Protein AF-A0A7L0VWU6-F1 (afdb_monomer_lite)

Organism: Alectura lathami (NCBI:txid81907)

Radius of gyration: 20.63 Å; chains: 1; bounding box: 50×17×64 Å

Sequence (132 aa):
MLSNRRIQELELVMEFEKVEECFKEVSSWIENVGRKRLKEMINLDDSLEMLLQAQKQFREFDLVASEYCRRGQEALKKMDRWEDFTSVDVRSCRVKLQTYRDQLEEFCTQLDESRHRICETVRLYEFFDKVR

Secondary structure (DSSP, 8-state):
-HHHHHHHHHHHHHHHHHHHHHHHHHHHHIIIIIHHHHHHTTS--SSHHHHHHHHHHHHHHHHHHHHHHHHHHHHHHTTGGGTT---HHHHHHHHHHHHHHHHHHHHHHHHHHHHHHHHHHHHHHHHHHHT-

pLDDT: mean 87.15, std 9.82, range [50.72, 98.38]

Foldseek 3Di:
DVVVVVVVVVVLLVLLVVLVVLLVVLVCCCVVPLVVLLVVLPDQDPDLVSLVVSLVVLVVVLVVLVVSLVSLVVSLVVCPVLVPDDDPSSVVSVVVNVVSVVSSVVSVVSSVVSNVVSVVVSVVNVVVVVVD

InterPro domains:
  IPR052231 Rho GEF and signaling-related domain-containing protein [PTHR45845] (1-131)

Structure (mmCIF, N/CA/C/O backbone):
data_AF-A0A7L0VWU6-F1
#
_entry.id   AF-A0A7L0VWU6-F1
#
loop_
_atom_site.group_PDB
_atom_site.id
_atom_site.type_symbol
_atom_site.label_atom_id
_atom_site.label_alt_id
_atom_site.label_comp_id
_atom_site.label_asym_id
_atom_site.label_entity_id
_atom_site.label_seq_id
_atom_site.pdbx_PDB_ins_code
_atom_site.Cartn_x
_atom_site.Cartn_y
_atom_site.Cartn_z
_atom_site.occupancy
_atom_site.B_iso_or_equiv
_atom_site.auth_seq_id
_atom_site.auth_comp_id
_atom_site.auth_asym_id
_atom_site.auth_atom_id
_atom_site.pdbx_PDB_model_num
ATOM 1 N N . MET A 1 1 ? 16.877 5.153 -38.389 1.00 50.72 1 MET A N 1
ATOM 2 C CA . MET A 1 1 ? 16.066 5.465 -37.186 1.00 50.72 1 MET A CA 1
ATOM 3 C C . MET A 1 1 ? 16.190 4.411 -36.067 1.00 50.72 1 MET A C 1
ATOM 5 O O . MET A 1 1 ? 15.329 4.360 -35.204 1.00 50.72 1 MET A O 1
ATOM 9 N N . LEU A 1 2 ? 17.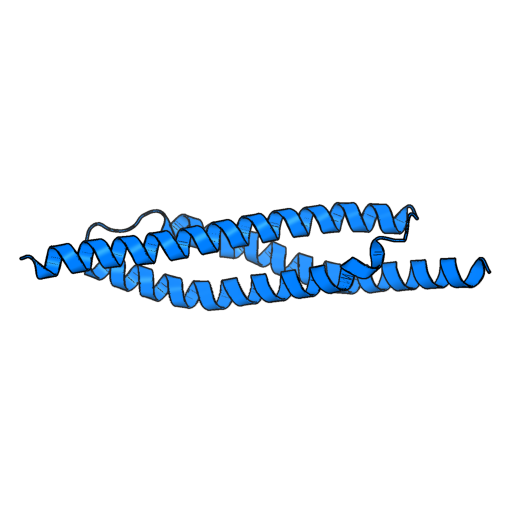260 3.598 -36.017 1.00 55.06 2 LEU A N 1
ATOM 10 C C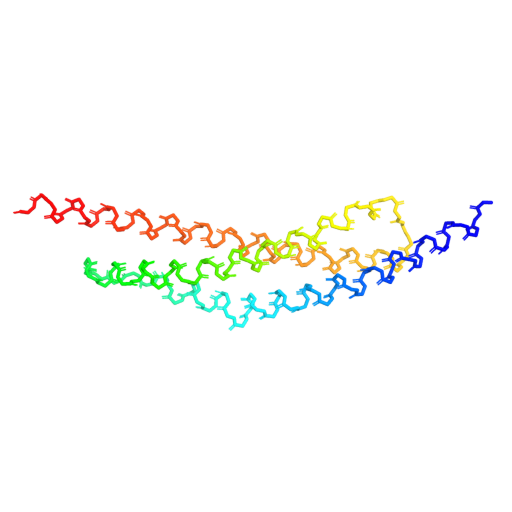A . LEU A 1 2 ? 17.464 2.599 -34.948 1.00 55.06 2 LEU A CA 1
ATOM 11 C C . LEU A 1 2 ? 18.249 3.144 -33.737 1.00 55.06 2 LEU A C 1
ATOM 13 O O . LEU A 1 2 ? 18.033 2.674 -32.625 1.00 55.06 2 LEU A O 1
ATOM 17 N N . SER A 1 3 ? 19.108 4.160 -33.919 1.00 59.53 3 SER A N 1
ATOM 18 C CA . SER A 1 3 ? 19.907 4.729 -32.816 1.00 59.53 3 SER A CA 1
ATOM 19 C C . SER A 1 3 ? 19.038 5.401 -31.751 1.00 59.53 3 SER A C 1
ATOM 21 O O . SER A 1 3 ? 19.271 5.199 -30.566 1.00 59.53 3 SER A O 1
ATOM 23 N N . ASN A 1 4 ? 17.991 6.124 -32.159 1.00 75.50 4 ASN A N 1
ATOM 24 C CA . ASN A 1 4 ? 17.101 6.819 -31.224 1.00 75.50 4 ASN A CA 1
ATOM 25 C C . A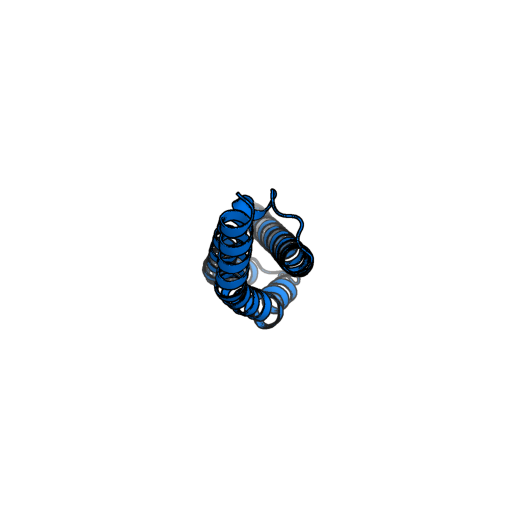SN A 1 4 ? 16.287 5.843 -30.371 1.00 75.50 4 ASN A C 1
ATOM 27 O O . ASN A 1 4 ? 16.101 6.093 -29.187 1.00 75.50 4 ASN A O 1
ATOM 31 N N . ARG A 1 5 ? 15.869 4.702 -30.936 1.00 78.38 5 ARG A N 1
ATOM 32 C CA . ARG A 1 5 ? 15.121 3.684 -30.186 1.00 78.38 5 ARG A CA 1
ATOM 33 C C . ARG A 1 5 ? 15.986 3.034 -29.108 1.00 78.38 5 ARG A C 1
ATOM 35 O O . ARG A 1 5 ? 15.522 2.845 -27.992 1.00 78.38 5 ARG A O 1
ATOM 42 N N . ARG A 1 6 ? 17.255 2.737 -29.416 1.00 80.75 6 ARG A N 1
ATOM 43 C CA . ARG A 1 6 ? 18.182 2.165 -28.429 1.00 80.75 6 ARG A CA 1
ATOM 44 C C . ARG A 1 6 ? 18.523 3.154 -27.311 1.00 80.75 6 ARG A C 1
ATOM 46 O O . ARG A 1 6 ? 18.643 2.732 -26.168 1.00 80.75 6 ARG A O 1
ATOM 53 N N . ILE A 1 7 ? 18.655 4.445 -27.627 1.00 84.50 7 ILE A N 1
ATOM 54 C CA . ILE A 1 7 ? 18.857 5.503 -26.623 1.00 84.50 7 ILE A CA 1
ATOM 55 C C . ILE A 1 7 ? 17.637 5.599 -25.699 1.00 84.50 7 ILE A C 1
ATOM 57 O O . ILE A 1 7 ? 17.801 5.526 -24.487 1.00 84.50 7 ILE A O 1
ATOM 61 N N . GLN A 1 8 ? 16.425 5.647 -26.260 1.00 81.00 8 GLN A N 1
ATOM 62 C CA . GLN A 1 8 ? 15.182 5.665 -25.479 1.00 81.00 8 GLN A CA 1
ATOM 63 C C . GLN A 1 8 ? 15.062 4.444 -24.559 1.00 81.00 8 GLN A C 1
ATOM 65 O O . GLN A 1 8 ? 14.721 4.584 -23.393 1.00 81.00 8 GLN A O 1
ATOM 70 N N . GLU A 1 9 ? 15.389 3.243 -25.040 1.00 80.62 9 GLU A N 1
ATOM 71 C CA . GLU A 1 9 ? 15.383 2.037 -24.201 1.00 80.62 9 GLU A CA 1
ATOM 72 C C . GLU A 1 9 ? 16.346 2.133 -23.010 1.00 80.62 9 GLU A C 1
ATOM 74 O O . GLU A 1 9 ? 15.994 1.712 -21.911 1.00 80.62 9 GLU A O 1
ATOM 79 N N . LEU A 1 10 ? 17.546 2.687 -23.210 1.00 82.69 10 LEU A N 1
ATOM 80 C CA . LEU A 1 10 ? 18.519 2.876 -22.130 1.00 82.69 10 LEU A CA 1
ATOM 81 C C . LEU A 1 10 ? 18.044 3.923 -21.116 1.00 82.69 10 LEU A C 1
ATOM 83 O O . LEU A 1 10 ? 18.163 3.696 -19.915 1.00 82.69 10 LEU A O 1
ATOM 87 N N . GLU A 1 11 ? 17.454 5.025 -21.582 1.00 83.19 11 GLU A N 1
ATOM 88 C CA . GLU A 1 11 ? 16.842 6.035 -20.710 1.00 83.19 11 GLU A CA 1
ATOM 89 C C . GLU A 1 11 ? 15.735 5.423 -19.839 1.00 83.19 11 GLU A C 1
ATOM 91 O O . GLU A 1 11 ? 15.669 5.703 -18.644 1.00 83.19 11 GLU A O 1
ATOM 96 N N . LEU A 1 12 ? 14.909 4.529 -20.392 1.00 79.31 12 LEU A N 1
ATOM 97 C CA . LEU A 1 12 ? 13.876 3.827 -19.623 1.00 79.31 12 LEU A CA 1
ATOM 98 C C . LEU A 1 12 ? 14.464 2.895 -18.561 1.00 79.31 12 LEU A C 1
ATOM 100 O O . LEU A 1 12 ? 13.955 2.859 -17.445 1.00 79.31 12 LEU A O 1
ATOM 104 N N . VAL A 1 13 ? 15.540 2.168 -18.877 1.00 82.00 13 VAL A N 1
ATOM 105 C CA . VAL A 1 13 ? 16.229 1.316 -17.894 1.00 82.00 13 VAL A CA 1
ATOM 106 C C . VAL A 1 13 ? 16.827 2.160 -16.763 1.00 82.00 13 VAL A C 1
ATOM 108 O O . VAL A 1 13 ? 16.687 1.797 -15.602 1.00 82.00 13 VAL A O 1
ATOM 111 N N . MET A 1 14 ? 17.410 3.324 -17.054 1.00 84.06 14 MET A N 1
ATOM 112 C CA . MET A 1 14 ? 17.899 4.231 -16.005 1.00 84.06 14 MET A CA 1
ATOM 113 C C . MET A 1 14 ? 16.763 4.802 -15.144 1.00 84.06 14 MET A C 1
ATOM 115 O O . MET A 1 14 ? 16.896 4.953 -13.930 1.00 84.06 14 MET A O 1
ATOM 119 N N . GLU A 1 15 ? 15.622 5.119 -15.755 1.00 83.12 15 GLU A N 1
ATOM 120 C CA . GLU A 1 15 ? 14.423 5.523 -15.019 1.00 83.12 15 GLU A CA 1
ATOM 121 C C . GLU A 1 15 ? 13.862 4.365 -14.174 1.00 83.12 15 GLU A C 1
ATOM 123 O O . GLU A 1 15 ? 13.309 4.623 -13.102 1.00 83.12 15 GLU A O 1
ATOM 128 N N . PHE A 1 16 ? 14.064 3.102 -14.586 1.00 84.00 16 PHE A N 1
ATOM 129 C CA . PHE A 1 16 ? 13.737 1.935 -13.762 1.00 84.00 16 PHE A CA 1
ATOM 130 C C . PHE A 1 16 ? 14.457 1.938 -12.451 1.00 84.00 16 PHE A C 1
ATOM 132 O O . PHE A 1 16 ? 13.809 1.758 -11.435 1.00 84.00 16 PHE A O 1
ATOM 139 N N . GLU A 1 17 ? 15.765 2.142 -12.460 1.00 85.25 17 GLU A N 1
ATOM 140 C CA . GLU A 1 17 ? 16.571 2.032 -11.249 1.00 85.25 17 GLU A CA 1
ATOM 141 C C . GLU A 1 17 ? 16.078 3.005 -10.170 1.00 85.25 17 GLU A C 1
ATOM 143 O O . GLU A 1 17 ? 15.907 2.615 -9.014 1.00 85.25 17 GLU A O 1
ATOM 148 N N . LYS A 1 18 ? 15.722 4.233 -10.569 1.00 85.75 18 LYS A N 1
ATOM 149 C CA . LYS A 1 18 ? 15.154 5.250 -9.668 1.00 85.75 18 LYS A CA 1
ATOM 150 C C . LYS A 1 18 ? 13.800 4.837 -9.095 1.00 85.75 18 LYS A C 1
ATOM 152 O O . LYS A 1 18 ? 13.500 5.091 -7.931 1.00 85.75 18 LYS A O 1
ATOM 157 N N . VAL A 1 19 ? 12.948 4.238 -9.921 1.00 87.50 19 VAL A N 1
ATOM 158 C CA . VAL A 1 19 ? 11.615 3.805 -9.493 1.00 87.50 19 VAL A CA 1
ATOM 159 C C . VAL A 1 19 ? 11.691 2.503 -8.683 1.00 87.50 19 VAL A C 1
ATOM 161 O O . VAL A 1 19 ? 10.960 2.342 -7.708 1.00 87.50 19 VAL A O 1
ATOM 164 N N . GLU A 1 20 ? 12.610 1.603 -9.026 1.00 90.06 20 GLU A N 1
ATOM 165 C CA . GLU A 1 20 ? 12.881 0.352 -8.317 1.00 90.06 20 GLU A CA 1
ATOM 166 C C . GLU A 1 20 ? 13.361 0.632 -6.891 1.00 90.06 20 GLU A C 1
ATOM 168 O O . GLU A 1 20 ? 12.964 -0.076 -5.971 1.00 90.06 20 GLU A O 1
ATOM 173 N N . GLU A 1 21 ? 14.167 1.673 -6.674 1.00 91.31 21 GLU A N 1
ATOM 174 C CA . GLU A 1 21 ? 14.563 2.102 -5.330 1.00 91.31 21 GLU A CA 1
ATOM 175 C C . GLU A 1 21 ? 13.355 2.520 -4.479 1.00 91.31 21 GLU A C 1
ATOM 177 O O . GLU A 1 21 ? 13.208 2.055 -3.346 1.00 91.31 21 GLU A O 1
ATOM 182 N N . CYS A 1 22 ? 12.434 3.306 -5.047 1.00 92.81 22 CYS A N 1
ATOM 183 C CA . CYS A 1 22 ? 11.193 3.661 -4.361 1.00 92.81 22 CYS A CA 1
ATOM 184 C C . CYS A 1 22 ? 10.354 2.418 -4.032 1.00 92.81 22 CYS A C 1
ATOM 186 O O . CYS A 1 22 ? 9.814 2.325 -2.930 1.00 92.81 22 CYS A O 1
ATOM 188 N N . PHE A 1 23 ? 10.258 1.449 -4.947 1.00 93.94 23 PHE A N 1
ATOM 189 C CA . PHE A 1 23 ? 9.552 0.202 -4.661 1.00 93.94 23 PHE A CA 1
ATOM 190 C C . PHE A 1 23 ? 10.239 -0.632 -3.591 1.00 93.94 23 PHE A C 1
ATOM 192 O O . PHE A 1 23 ? 9.553 -1.149 -2.724 1.00 93.94 23 PHE A O 1
ATOM 199 N N . LYS A 1 24 ? 11.571 -0.723 -3.578 1.00 94.38 24 LYS A N 1
ATOM 200 C CA . LYS A 1 24 ? 12.297 -1.424 -2.508 1.00 94.38 24 LYS A CA 1
ATOM 201 C C . LYS A 1 24 ? 11.980 -0.830 -1.138 1.00 94.38 24 LYS A C 1
ATOM 203 O O . LYS A 1 24 ? 11.776 -1.584 -0.189 1.00 94.38 24 LYS A O 1
ATOM 208 N N . GLU A 1 25 ? 11.903 0.495 -1.036 1.00 96.12 25 GLU A N 1
ATOM 209 C CA . GLU A 1 25 ? 11.511 1.171 0.203 1.00 96.12 25 GLU A CA 1
ATOM 210 C C . GLU A 1 25 ? 10.060 0.844 0.591 1.00 96.12 25 GLU A C 1
ATOM 212 O O . GLU A 1 25 ? 9.808 0.410 1.716 1.00 96.12 25 GLU A O 1
ATOM 217 N N . VAL A 1 26 ? 9.119 0.986 -0.350 1.00 97.19 26 VAL A N 1
ATOM 218 C CA . VAL A 1 26 ? 7.691 0.702 -0.128 1.00 97.19 26 VAL A CA 1
ATOM 219 C C . VAL A 1 26 ? 7.474 -0.762 0.258 1.00 97.19 26 VAL A C 1
ATOM 221 O O . VAL A 1 26 ? 6.852 -1.038 1.280 1.00 97.19 26 VAL A O 1
ATOM 224 N N . SER A 1 27 ? 8.037 -1.702 -0.498 1.00 96.50 27 SER A N 1
ATOM 225 C CA . SER A 1 27 ? 7.971 -3.140 -0.232 1.00 96.50 27 SER A CA 1
ATOM 226 C C . SER A 1 27 ? 8.576 -3.501 1.116 1.00 96.50 27 SER A C 1
ATOM 228 O O . SER A 1 27 ? 7.983 -4.264 1.875 1.00 96.50 27 SER A O 1
ATOM 230 N N . SER A 1 28 ? 9.739 -2.933 1.451 1.00 97.38 28 SER A N 1
ATOM 231 C CA . SER A 1 28 ? 10.362 -3.154 2.755 1.00 97.38 28 SER A CA 1
ATOM 232 C C . SER A 1 28 ? 9.454 -2.679 3.886 1.00 97.38 28 SER A C 1
ATOM 234 O O . SER A 1 28 ? 9.279 -3.392 4.875 1.00 97.38 28 SER A O 1
ATOM 236 N N . TRP A 1 29 ? 8.834 -1.508 3.742 1.00 98.38 29 TRP A N 1
ATOM 237 C CA . TRP A 1 29 ? 7.910 -0.996 4.745 1.00 98.38 29 TRP A CA 1
ATOM 238 C C . TRP A 1 29 ? 6.639 -1.852 4.859 1.00 98.38 29 TRP A C 1
ATOM 240 O O . TRP A 1 29 ? 6.238 -2.193 5.976 1.00 98.38 29 TRP A O 1
ATOM 250 N N . ILE A 1 30 ? 6.044 -2.260 3.732 1.00 97.94 30 ILE A N 1
ATOM 251 C CA . ILE A 1 30 ? 4.863 -3.137 3.698 1.00 97.94 30 ILE A CA 1
ATOM 252 C C . ILE A 1 30 ? 5.142 -4.433 4.465 1.00 97.94 30 ILE A C 1
ATOM 254 O O . ILE A 1 30 ? 4.386 -4.781 5.372 1.00 97.94 30 ILE A O 1
ATOM 258 N N . GLU A 1 31 ? 6.245 -5.119 4.169 1.00 96.44 31 GLU A N 1
ATOM 259 C CA . GLU A 1 31 ? 6.556 -6.412 4.788 1.00 96.44 31 GLU A CA 1
ATOM 260 C C . GLU A 1 31 ? 6.966 -6.282 6.260 1.00 96.44 31 GLU A C 1
ATOM 262 O O . GLU A 1 31 ? 6.557 -7.069 7.120 1.00 96.44 31 GLU A O 1
ATOM 267 N N . ASN A 1 32 ? 7.772 -5.270 6.586 1.00 96.00 32 ASN A N 1
ATOM 268 C CA . ASN A 1 32 ? 8.352 -5.164 7.921 1.00 96.00 32 ASN A CA 1
ATOM 269 C C . ASN A 1 32 ? 7.455 -4.458 8.932 1.00 96.00 32 ASN A C 1
ATOM 271 O O . ASN A 1 32 ? 7.619 -4.711 10.130 1.00 96.00 32 ASN A O 1
ATOM 275 N N . VAL A 1 33 ? 6.538 -3.605 8.470 1.00 96.50 33 VAL A N 1
ATOM 276 C CA . VAL A 1 33 ? 5.671 -2.772 9.310 1.00 96.50 33 VAL A CA 1
ATOM 277 C C . VAL A 1 33 ? 4.207 -2.981 8.944 1.00 96.50 33 VAL A C 1
ATOM 279 O O . VAL A 1 33 ? 3.436 -3.415 9.800 1.00 96.50 33 VAL A O 1
ATOM 282 N N . GLY A 1 34 ? 3.834 -2.709 7.690 1.00 96.31 34 GLY A N 1
ATOM 283 C CA . GLY A 1 34 ? 2.443 -2.678 7.232 1.00 96.31 34 GLY A CA 1
ATOM 284 C C . GLY A 1 34 ? 1.671 -3.954 7.564 1.00 96.31 34 GLY A C 1
ATOM 285 O O . GLY A 1 34 ? 0.701 -3.923 8.322 1.00 96.31 34 GLY A O 1
ATOM 286 N N . ARG A 1 35 ? 2.138 -5.099 7.060 1.00 95.38 35 ARG A N 1
ATOM 287 C CA . ARG A 1 35 ? 1.481 -6.401 7.254 1.00 95.38 35 ARG A CA 1
ATOM 288 C C . ARG A 1 35 ? 1.461 -6.847 8.712 1.00 95.38 35 ARG A C 1
ATOM 290 O O . ARG A 1 35 ? 0.477 -7.433 9.158 1.00 95.38 35 ARG A O 1
ATOM 297 N N . LYS A 1 36 ? 2.518 -6.554 9.479 1.00 93.31 36 LYS A N 1
ATOM 298 C CA . LYS A 1 36 ? 2.570 -6.895 10.911 1.00 93.31 36 LYS A CA 1
ATOM 299 C C . LYS A 1 36 ? 1.510 -6.124 11.693 1.00 93.31 36 LYS A C 1
ATOM 301 O O . LYS A 1 36 ? 0.733 -6.738 12.417 1.00 93.31 36 LYS A O 1
ATOM 306 N N . ARG A 1 37 ? 1.416 -4.811 11.464 1.00 91.94 37 ARG A N 1
ATOM 307 C CA . ARG A 1 37 ? 0.401 -3.949 12.087 1.00 91.94 37 ARG A CA 1
ATOM 308 C C . ARG A 1 37 ? -1.018 -4.350 11.693 1.00 91.94 37 ARG A C 1
ATOM 310 O O . ARG A 1 37 ? -1.879 -4.428 12.561 1.00 91.94 37 ARG A O 1
ATOM 317 N N . LEU A 1 38 ? -1.262 -4.666 10.418 1.00 91.56 38 LEU A N 1
ATOM 318 C CA . LEU A 1 38 ? -2.572 -5.157 9.976 1.00 91.56 38 LEU A CA 1
ATOM 319 C C . LEU A 1 38 ? -2.957 -6.474 10.661 1.00 91.56 38 LEU A C 1
ATOM 321 O O . LEU A 1 38 ? -4.105 -6.635 11.066 1.00 91.56 38 LEU A O 1
ATOM 325 N N . LYS A 1 39 ? -2.000 -7.392 10.847 1.00 88.56 39 LYS A N 1
ATOM 326 C CA . LYS A 1 39 ? -2.233 -8.670 11.533 1.00 88.56 39 LYS A CA 1
ATOM 327 C C . LYS A 1 39 ? -2.564 -8.494 13.017 1.00 88.56 39 LYS A C 1
ATOM 329 O O . LYS A 1 39 ? -3.441 -9.187 13.523 1.00 88.56 39 LYS A O 1
ATOM 334 N N . GLU A 1 40 ? -1.890 -7.576 13.703 1.00 84.00 40 GLU A N 1
ATOM 335 C CA . GLU A 1 40 ? -2.166 -7.248 15.111 1.00 84.00 40 GLU A CA 1
ATOM 336 C C . GLU A 1 40 ? -3.589 -6.695 15.302 1.00 84.00 40 GLU A C 1
ATOM 338 O O . GLU A 1 40 ? -4.243 -7.004 16.292 1.00 84.00 40 GLU A O 1
ATOM 343 N N . MET A 1 41 ? -4.110 -5.965 14.311 1.00 77.50 41 MET A N 1
ATOM 344 C CA . MET A 1 41 ? -5.445 -5.348 14.326 1.00 77.50 41 MET A CA 1
ATOM 345 C C . MET A 1 41 ? -6.603 -6.321 14.010 1.00 77.50 41 MET A C 1
ATOM 347 O O . MET A 1 41 ? -7.757 -5.893 13.921 1.00 77.50 41 MET A O 1
ATOM 351 N N . ILE A 1 42 ? -6.331 -7.615 13.775 1.00 68.81 42 ILE A N 1
ATOM 352 C CA . ILE A 1 42 ? -7.364 -8.644 13.510 1.00 68.81 42 ILE A CA 1
ATOM 353 C C . ILE A 1 42 ? -8.136 -9.020 14.775 1.00 68.81 42 ILE A C 1
ATOM 355 O O . ILE A 1 42 ? -9.322 -9.334 14.691 1.00 68.81 42 ILE A O 1
ATOM 359 N N . ASN A 1 43 ? -7.496 -8.927 15.936 1.00 66.94 43 ASN A N 1
ATOM 360 C CA . ASN A 1 43 ? -8.118 -9.247 17.213 1.00 66.94 43 ASN A CA 1
ATOM 361 C C . ASN A 1 43 ? -8.727 -7.970 17.795 1.00 66.94 43 ASN A C 1
ATOM 363 O O . ASN A 1 43 ? -8.054 -7.209 18.482 1.00 66.94 43 ASN A O 1
ATOM 367 N N . LEU A 1 44 ? -9.983 -7.704 17.445 1.00 67.44 44 LEU A N 1
ATOM 368 C CA . LEU A 1 44 ? -10.748 -6.602 18.020 1.00 67.44 44 LEU A CA 1
ATOM 369 C C . LEU A 1 44 ? -11.251 -7.025 19.409 1.00 67.44 44 LEU A C 1
ATOM 371 O O . LEU A 1 44 ? -11.890 -8.066 19.531 1.00 67.44 44 LEU A O 1
ATOM 375 N N . ASP A 1 45 ? -10.907 -6.246 20.436 1.00 72.12 45 ASP A N 1
ATOM 376 C CA . ASP A 1 45 ? -11.240 -6.515 21.841 1.00 72.12 45 ASP A CA 1
ATOM 377 C C . ASP A 1 45 ? -12.751 -6.418 22.138 1.00 72.12 45 ASP A C 1
ATOM 379 O O . ASP A 1 45 ? -13.494 -5.695 21.473 1.00 72.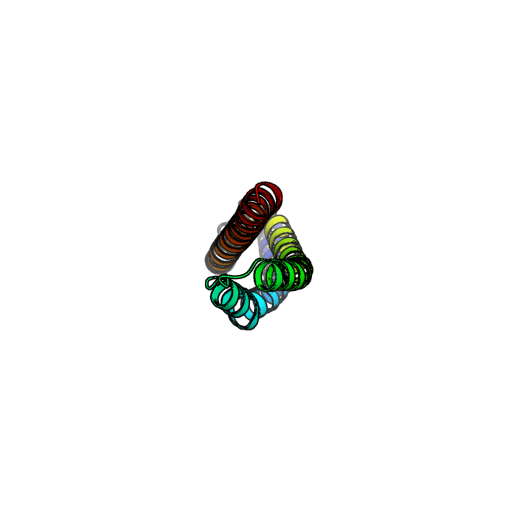12 45 ASP A O 1
ATOM 383 N N . ASP A 1 46 ? -13.197 -7.086 23.208 1.00 72.12 46 ASP A N 1
ATOM 384 C CA . ASP A 1 46 ? -14.619 -7.233 23.567 1.00 72.12 46 ASP A CA 1
ATOM 385 C C . ASP A 1 46 ? -15.264 -5.988 24.217 1.00 72.12 46 ASP A C 1
ATOM 387 O O . ASP A 1 46 ? -16.452 -6.013 24.555 1.00 72.12 46 ASP A O 1
ATOM 391 N N . SER A 1 47 ? -14.522 -4.893 24.422 1.00 83.88 47 SER A N 1
ATOM 392 C CA . SER A 1 47 ? -15.044 -3.672 25.056 1.00 83.88 47 SER A CA 1
ATOM 393 C C . SER A 1 47 ? -15.037 -2.469 24.114 1.00 83.88 47 SER A C 1
ATOM 395 O O . SER A 1 47 ? -14.104 -2.265 23.337 1.00 83.88 47 SER A O 1
ATOM 397 N N . LEU A 1 48 ? -16.066 -1.618 24.219 1.00 84.56 48 LEU A N 1
ATOM 398 C CA . LEU A 1 48 ? -16.179 -0.400 23.407 1.00 84.56 48 LEU A CA 1
ATOM 399 C C . LEU A 1 48 ? -14.983 0.546 23.614 1.00 84.56 48 LEU A C 1
ATOM 401 O O . LEU A 1 48 ? -14.490 1.125 22.652 1.00 84.56 48 LEU A O 1
ATOM 405 N N . GLU A 1 49 ? -14.476 0.672 24.843 1.00 87.12 49 GLU A N 1
ATOM 406 C CA . GLU A 1 49 ? -13.298 1.499 25.139 1.00 87.12 49 GLU A CA 1
ATOM 407 C C . GLU A 1 49 ? -12.052 1.008 24.385 1.00 87.12 49 GLU A C 1
ATOM 409 O O . GLU A 1 49 ? -11.360 1.800 23.740 1.00 87.12 49 GLU A O 1
ATOM 414 N N . MET A 1 50 ? -11.804 -0.305 24.396 1.00 86.12 50 MET A N 1
ATOM 415 C CA . MET A 1 50 ? -10.670 -0.897 23.686 1.00 86.12 50 MET A CA 1
ATOM 416 C C . MET A 1 50 ? -10.837 -0.793 22.166 1.00 86.12 50 MET A C 1
ATOM 418 O O . MET A 1 50 ? -9.874 -0.477 21.467 1.00 86.12 50 MET A O 1
ATOM 422 N N . LEU A 1 51 ? -12.059 -0.947 21.644 1.00 87.88 51 LEU A N 1
ATOM 423 C CA . LEU A 1 51 ? -12.361 -0.741 20.222 1.00 87.88 51 LEU A CA 1
ATOM 424 C C . LEU A 1 51 ? -12.114 0.704 19.770 1.00 87.88 51 LEU A C 1
ATOM 426 O O . LEU A 1 51 ? -11.556 0.927 18.694 1.00 87.88 51 LEU A O 1
ATOM 430 N N . LEU A 1 52 ? -12.495 1.696 20.580 1.00 88.44 52 LEU A N 1
ATOM 431 C CA . LEU A 1 52 ? -12.230 3.109 20.290 1.00 88.44 52 LEU A CA 1
ATOM 432 C C . LEU A 1 52 ? -10.726 3.407 20.296 1.00 88.44 52 LEU A C 1
ATOM 434 O O . LEU A 1 52 ? -10.228 4.123 19.421 1.00 88.44 52 LEU A O 1
ATOM 438 N N . GLN A 1 53 ? -9.986 2.817 21.237 1.00 88.69 53 GLN A N 1
ATOM 439 C CA . GLN A 1 53 ? -8.533 2.934 21.287 1.00 88.69 53 GLN A CA 1
ATOM 440 C C . GLN A 1 53 ? -7.864 2.268 20.072 1.00 88.69 53 GLN A C 1
ATOM 442 O O . GLN A 1 53 ? -6.993 2.880 19.447 1.00 88.69 53 GLN A O 1
ATOM 447 N N . ALA A 1 54 ? -8.306 1.070 19.680 1.00 87.94 54 ALA A N 1
ATOM 448 C CA . ALA A 1 54 ? -7.835 0.381 18.480 1.00 87.94 54 ALA A CA 1
ATOM 449 C C . ALA A 1 54 ? -8.144 1.188 17.208 1.00 87.94 54 ALA A C 1
ATOM 451 O O . ALA A 1 54 ? -7.277 1.352 16.350 1.00 87.94 54 ALA A O 1
ATOM 452 N N . GLN A 1 55 ? -9.337 1.787 17.106 1.00 90.00 55 GLN A N 1
ATOM 453 C CA . GLN A 1 55 ? -9.689 2.675 15.996 1.00 90.00 55 GLN A CA 1
ATOM 454 C C . GLN A 1 55 ? -8.759 3.891 15.924 1.00 90.00 55 GLN A C 1
ATOM 456 O O . GLN A 1 55 ? -8.333 4.275 14.832 1.00 90.00 55 GLN A O 1
ATOM 461 N N . LYS A 1 56 ? -8.427 4.505 17.064 1.00 91.88 56 LYS A N 1
ATOM 462 C CA . LYS A 1 56 ? -7.491 5.634 17.106 1.00 91.88 56 LYS A CA 1
ATOM 463 C C . LYS A 1 56 ? -6.102 5.225 16.611 1.00 91.88 56 LYS A C 1
ATOM 465 O O . LYS A 1 56 ? -5.559 5.887 15.730 1.00 91.88 56 LYS A O 1
ATOM 470 N N . GLN A 1 57 ? -5.566 4.117 17.122 1.00 91.75 57 GLN A N 1
ATOM 471 C CA . GLN A 1 57 ? -4.273 3.579 16.688 1.00 91.75 57 GLN A CA 1
ATOM 472 C C . GLN A 1 57 ? -4.277 3.219 15.200 1.00 91.75 57 GLN A C 1
ATOM 474 O O . GLN A 1 57 ? -3.304 3.479 14.492 1.00 91.75 57 GLN A O 1
ATOM 479 N N . PHE A 1 58 ? -5.385 2.661 14.706 1.00 93.00 58 PHE A N 1
ATOM 480 C CA . PHE A 1 58 ? -5.536 2.354 13.293 1.00 93.00 58 PHE A CA 1
ATOM 481 C C . PHE A 1 58 ? -5.524 3.615 12.435 1.00 93.00 58 PHE A C 1
ATOM 483 O O . PHE A 1 58 ? -4.869 3.605 11.407 1.00 93.00 58 PHE A O 1
ATOM 490 N N . ARG A 1 59 ? -6.169 4.716 12.842 1.00 93.75 59 ARG A N 1
ATOM 491 C CA . ARG A 1 59 ? -6.125 5.978 12.076 1.00 93.75 59 ARG A CA 1
ATOM 492 C C . ARG A 1 59 ? -4.712 6.544 11.950 1.00 93.75 59 ARG A C 1
ATOM 494 O O . ARG A 1 59 ? -4.346 7.032 10.886 1.00 93.75 59 ARG A O 1
ATOM 501 N N . GLU A 1 60 ? -3.924 6.479 13.021 1.00 95.12 60 GLU A N 1
ATOM 502 C CA . GLU A 1 60 ? -2.520 6.911 12.996 1.00 95.12 60 GLU A CA 1
ATOM 503 C C . GLU A 1 60 ? -1.697 6.043 12.033 1.00 95.12 60 GLU A C 1
ATOM 505 O O . GLU A 1 60 ? -0.916 6.558 11.233 1.00 95.12 60 GLU A O 1
ATOM 510 N N . PHE A 1 61 ? -1.917 4.728 12.067 1.00 95.75 61 PHE A N 1
ATOM 511 C CA . PHE A 1 61 ? -1.303 3.789 11.133 1.00 95.75 61 PHE A CA 1
ATOM 512 C C . PHE A 1 61 ? -1.758 4.011 9.680 1.00 95.75 61 PHE A C 1
ATOM 514 O O . PHE A 1 61 ? -0.919 4.052 8.783 1.00 95.75 61 PHE A O 1
ATOM 521 N N . ASP A 1 62 ? -3.058 4.187 9.450 1.00 96.44 62 ASP A N 1
ATOM 522 C CA . ASP A 1 62 ? -3.689 4.338 8.136 1.00 96.44 62 ASP A CA 1
ATOM 523 C C . ASP A 1 62 ? -3.169 5.567 7.392 1.00 96.44 62 ASP A C 1
ATOM 525 O O . ASP A 1 62 ? -2.943 5.511 6.186 1.00 96.44 62 ASP A O 1
ATOM 529 N N . LEU A 1 63 ? -2.891 6.658 8.112 1.00 96.94 63 LEU A N 1
ATOM 530 C CA . LEU A 1 63 ? -2.269 7.852 7.540 1.00 96.94 63 LEU A CA 1
ATOM 531 C C . LEU A 1 63 ? -0.899 7.532 6.920 1.00 96.94 63 LEU A C 1
ATOM 533 O O . LEU A 1 63 ? -0.611 7.930 5.791 1.00 96.94 63 LEU A O 1
ATOM 537 N N . VAL A 1 64 ? -0.064 6.784 7.645 1.00 97.81 64 VAL A N 1
ATOM 538 C CA . VAL A 1 64 ? 1.266 6.380 7.170 1.00 97.81 64 VAL A CA 1
ATOM 539 C C . VAL A 1 64 ? 1.139 5.351 6.048 1.00 97.81 64 VAL A C 1
ATOM 541 O O . VAL A 1 64 ? 1.798 5.481 5.019 1.00 97.81 64 VAL A O 1
ATOM 544 N N . ALA A 1 65 ? 0.270 4.353 6.213 1.00 97.81 65 ALA A N 1
ATOM 545 C CA . ALA A 1 65 ? 0.037 3.313 5.219 1.00 97.81 65 ALA A CA 1
ATOM 546 C C . ALA A 1 65 ? -0.451 3.893 3.887 1.00 97.81 65 ALA A C 1
ATOM 548 O O . ALA A 1 65 ? 0.098 3.565 2.838 1.00 97.81 65 ALA A O 1
ATOM 549 N N . SER A 1 66 ? -1.405 4.822 3.938 1.00 97.81 66 SER A N 1
ATOM 550 C CA . SER A 1 66 ? -1.941 5.517 2.766 1.00 97.81 66 SER A CA 1
ATOM 551 C C . SER A 1 66 ? -0.870 6.314 2.025 1.00 97.81 66 SER A C 1
ATOM 553 O O . SER A 1 66 ? -0.883 6.361 0.796 1.00 97.81 66 SER A O 1
ATOM 555 N N . GLU A 1 67 ? 0.092 6.900 2.741 1.00 98.00 67 GLU A N 1
ATOM 556 C CA . GLU A 1 67 ? 1.214 7.606 2.124 1.00 98.00 67 GLU A CA 1
ATOM 557 C C . GLU A 1 67 ? 2.158 6.648 1.380 1.00 98.00 67 GLU A C 1
ATOM 559 O O . GLU A 1 67 ? 2.546 6.925 0.244 1.00 98.00 67 GLU A O 1
ATOM 564 N N . TYR A 1 68 ? 2.476 5.484 1.956 1.00 97.94 68 TYR A N 1
ATOM 565 C CA . TYR A 1 68 ? 3.241 4.451 1.246 1.00 97.94 68 TYR A CA 1
ATOM 566 C C . TYR A 1 68 ? 2.485 3.908 0.029 1.00 97.94 68 TYR A C 1
ATOM 568 O O . TYR A 1 68 ? 3.084 3.759 -1.041 1.00 97.94 68 TYR A O 1
ATOM 576 N N . CYS A 1 69 ? 1.172 3.692 0.153 1.00 97.44 69 CYS A N 1
ATOM 577 C CA . CYS A 1 69 ? 0.318 3.307 -0.967 1.00 97.44 69 CYS A CA 1
ATOM 578 C C . CYS A 1 69 ? 0.369 4.354 -2.086 1.00 97.44 69 CYS A C 1
ATOM 580 O O . CYS A 1 69 ? 0.635 4.018 -3.240 1.00 97.44 69 CYS A O 1
ATOM 582 N N . ARG A 1 70 ? 0.198 5.637 -1.746 1.00 97.31 70 ARG A N 1
ATOM 583 C CA . ARG A 1 70 ? 0.263 6.757 -2.695 1.00 97.31 70 ARG A CA 1
ATOM 584 C C . ARG A 1 70 ? 1.614 6.816 -3.407 1.00 97.31 70 ARG A C 1
ATOM 586 O O . ARG A 1 70 ? 1.647 6.890 -4.634 1.00 97.31 70 ARG A O 1
ATOM 593 N N . ARG A 1 71 ? 2.724 6.737 -2.664 1.00 96.31 71 ARG A N 1
ATOM 594 C CA . ARG A 1 71 ? 4.086 6.734 -3.229 1.00 96.31 71 ARG A CA 1
ATOM 595 C C . ARG A 1 71 ? 4.295 5.573 -4.202 1.00 96.31 71 ARG A C 1
ATOM 597 O O . ARG A 1 71 ? 4.815 5.789 -5.296 1.00 96.31 71 ARG A O 1
ATOM 604 N N . GLY A 1 72 ? 3.852 4.368 -3.839 1.00 95.56 72 GLY A N 1
ATOM 605 C CA . GLY A 1 72 ? 3.906 3.195 -4.713 1.00 95.56 72 GLY A CA 1
ATOM 606 C C . GLY A 1 72 ? 3.077 3.366 -5.992 1.00 95.56 72 GLY A C 1
ATOM 607 O O . GLY A 1 72 ? 3.553 3.059 -7.082 1.00 95.56 72 GLY A O 1
ATOM 608 N N . GLN A 1 73 ? 1.871 3.930 -5.893 1.00 95.06 73 GLN A N 1
ATOM 609 C CA . GLN A 1 73 ? 1.009 4.182 -7.055 1.00 95.06 73 GLN A CA 1
ATOM 610 C C . GLN A 1 73 ? 1.586 5.254 -7.992 1.00 95.06 73 GLN A C 1
ATOM 612 O O . GLN A 1 73 ? 1.554 5.109 -9.214 1.00 95.06 73 GLN A O 1
ATOM 617 N N . GLU A 1 74 ? 2.182 6.314 -7.446 1.00 94.19 74 GLU A N 1
ATOM 618 C CA . GLU A 1 74 ? 2.884 7.325 -8.245 1.00 94.19 74 GLU A CA 1
ATOM 619 C C . GLU A 1 74 ? 4.115 6.757 -8.950 1.00 94.19 74 GLU A C 1
ATOM 621 O O . GLU A 1 74 ? 4.396 7.122 -10.095 1.00 94.19 74 GLU A O 1
ATOM 626 N N . ALA A 1 75 ? 4.836 5.855 -8.283 1.00 91.12 75 ALA A N 1
ATOM 627 C CA . ALA A 1 75 ? 5.921 5.096 -8.879 1.00 91.12 75 ALA A CA 1
ATOM 628 C C . ALA A 1 75 ? 5.417 4.221 -10.039 1.00 91.12 75 ALA A C 1
ATOM 630 O O . ALA A 1 75 ? 5.998 4.295 -11.117 1.00 91.12 75 ALA A O 1
ATOM 631 N N . LEU A 1 76 ? 4.308 3.484 -9.873 1.00 89.56 76 LEU A N 1
ATOM 632 C CA . LEU A 1 76 ? 3.706 2.670 -10.942 1.00 89.56 76 LEU A CA 1
ATOM 633 C C . LEU A 1 76 ? 3.303 3.522 -12.151 1.00 89.56 76 LEU A C 1
ATOM 635 O O . LEU A 1 76 ? 3.669 3.194 -13.276 1.00 89.56 76 LEU A O 1
ATOM 639 N N . LYS A 1 77 ? 2.635 4.658 -11.924 1.00 89.38 77 LYS A N 1
ATOM 640 C CA . LYS A 1 77 ? 2.159 5.551 -12.994 1.00 89.38 77 LYS A CA 1
ATOM 641 C C . LYS A 1 77 ? 3.287 6.098 -13.875 1.00 89.38 77 LYS A C 1
ATOM 643 O O . LYS A 1 77 ? 3.108 6.328 -15.069 1.00 89.38 77 LYS A O 1
ATOM 648 N N . LYS A 1 78 ? 4.488 6.298 -13.318 1.00 84.94 78 LYS A N 1
ATOM 649 C CA . LYS A 1 78 ? 5.672 6.721 -14.097 1.00 84.94 78 LYS A CA 1
ATOM 650 C C . LYS A 1 78 ? 6.137 5.660 -15.103 1.00 84.94 78 LYS A C 1
ATOM 652 O O . LYS A 1 78 ? 6.923 5.991 -15.998 1.00 84.94 78 LYS A O 1
ATOM 657 N N . MET A 1 79 ? 5.666 4.423 -14.962 1.00 82.19 79 MET A N 1
ATOM 658 C CA . MET A 1 79 ? 6.085 3.261 -15.746 1.00 82.19 79 MET A CA 1
ATOM 659 C C . MET A 1 79 ? 5.096 2.876 -16.842 1.00 82.19 79 MET A C 1
ATOM 661 O O . MET A 1 79 ? 5.456 2.086 -17.709 1.00 82.19 79 MET A O 1
ATOM 665 N N . ASP A 1 80 ? 3.894 3.457 -16.869 1.00 82.25 80 ASP A N 1
ATOM 666 C CA . ASP A 1 80 ? 2.887 3.176 -17.906 1.00 82.25 80 ASP A CA 1
ATOM 667 C C . ASP A 1 80 ? 3.435 3.459 -19.321 1.00 82.25 80 ASP A C 1
ATOM 669 O O . ASP A 1 80 ? 3.128 2.765 -20.286 1.00 82.25 80 ASP A O 1
ATOM 673 N N . ARG A 1 81 ? 4.371 4.414 -19.444 1.00 76.38 81 ARG A N 1
ATOM 674 C CA . ARG A 1 81 ? 5.056 4.765 -20.706 1.00 76.38 81 ARG A CA 1
ATOM 675 C C . ARG A 1 81 ? 5.949 3.655 -21.285 1.00 76.38 81 ARG A C 1
ATOM 677 O O . ARG A 1 81 ? 6.593 3.866 -22.308 1.00 76.38 81 ARG A O 1
ATOM 684 N N . TRP A 1 82 ? 6.076 2.510 -20.613 1.00 76.94 82 TRP A N 1
ATOM 685 C CA . TRP A 1 82 ? 6.987 1.432 -21.012 1.00 76.94 82 TRP A CA 1
ATOM 686 C C . TRP A 1 82 ? 6.316 0.378 -21.873 1.00 76.94 82 TRP A C 1
ATOM 688 O O . TRP A 1 82 ? 7.027 -0.461 -22.429 1.00 76.94 82 TRP A O 1
ATOM 698 N N . GLU A 1 83 ? 4.984 0.424 -21.989 1.00 72.06 83 GLU A N 1
ATOM 699 C CA . GLU A 1 83 ? 4.150 -0.575 -22.659 1.00 72.06 83 GLU A CA 1
ATOM 700 C C . GLU A 1 83 ? 4.566 -0.880 -24.103 1.00 72.06 83 GLU A C 1
ATOM 702 O O . GLU A 1 83 ? 4.494 -2.040 -24.515 1.00 72.06 83 GLU A O 1
ATOM 707 N N . ASP A 1 84 ? 5.166 0.084 -24.795 1.00 74.44 84 ASP A N 1
ATOM 708 C CA . ASP A 1 84 ? 5.560 -0.032 -26.203 1.00 74.44 84 ASP A CA 1
ATOM 709 C C . ASP A 1 84 ? 6.944 -0.677 -26.443 1.00 74.44 84 ASP A C 1
ATOM 711 O O . ASP A 1 84 ? 7.340 -0.933 -27.587 1.00 74.44 84 ASP A O 1
ATOM 715 N N . PHE A 1 85 ? 7.713 -0.956 -25.383 1.00 71.56 85 PHE A N 1
ATOM 716 C CA . PHE A 1 85 ? 9.097 -1.439 -25.490 1.00 71.56 85 PHE A CA 1
ATOM 717 C C . PHE A 1 85 ? 9.223 -2.932 -25.152 1.00 71.56 85 PHE A C 1
ATOM 719 O O . PHE A 1 85 ? 8.687 -3.410 -24.148 1.00 71.56 85 PHE A O 1
ATOM 726 N N . THR A 1 86 ? 9.961 -3.674 -25.990 1.00 71.25 86 THR A N 1
ATOM 727 C CA . THR A 1 86 ? 10.015 -5.152 -25.976 1.00 71.25 86 THR A CA 1
ATOM 728 C C . THR A 1 86 ? 11.416 -5.739 -25.774 1.00 71.25 86 THR A C 1
ATOM 730 O O . THR A 1 86 ? 11.585 -6.956 -25.913 1.00 71.25 86 THR A O 1
ATOM 733 N N . SER A 1 87 ? 12.426 -4.909 -25.493 1.00 77.38 87 SER A N 1
ATOM 734 C CA . SER A 1 87 ? 13.799 -5.375 -25.268 1.00 77.38 87 SER A CA 1
ATOM 735 C C . SER A 1 87 ? 13.885 -6.297 -24.042 1.00 77.38 87 SER A C 1
ATOM 737 O O . SER A 1 87 ? 13.020 -6.281 -23.163 1.00 77.38 87 SER A O 1
ATOM 739 N N . VAL A 1 88 ? 14.916 -7.147 -23.991 1.00 75.69 88 VAL A N 1
ATOM 740 C CA . VAL A 1 88 ? 15.097 -8.123 -22.899 1.00 75.69 88 VAL A CA 1
ATOM 741 C C . VAL A 1 88 ? 15.248 -7.421 -21.546 1.00 75.69 88 VAL A C 1
ATOM 743 O O . VAL A 1 88 ? 14.615 -7.837 -20.577 1.00 75.69 88 VAL A O 1
ATOM 746 N N . ASP A 1 89 ? 16.003 -6.320 -21.503 1.00 76.25 89 ASP A N 1
ATOM 747 C CA . ASP A 1 89 ? 16.205 -5.512 -20.295 1.00 76.25 89 ASP A CA 1
ATOM 748 C C . ASP A 1 89 ? 14.875 -4.928 -19.791 1.00 76.25 89 ASP A C 1
ATOM 750 O O . ASP A 1 89 ? 14.524 -5.081 -18.620 1.00 76.25 89 ASP A O 1
ATOM 754 N N . VAL A 1 90 ? 14.066 -4.364 -20.697 1.00 77.94 90 VAL A N 1
ATOM 755 C CA . VAL A 1 90 ? 12.730 -3.836 -20.373 1.00 77.94 90 VAL A CA 1
ATOM 756 C C . VAL A 1 90 ? 11.789 -4.950 -19.906 1.00 77.94 90 VAL A C 1
ATOM 758 O O . VAL A 1 90 ? 11.019 -4.754 -18.967 1.00 77.94 90 VAL A O 1
ATOM 761 N N . ARG A 1 91 ? 11.859 -6.146 -20.505 1.00 81.38 91 ARG A N 1
ATOM 762 C CA . ARG A 1 91 ? 11.046 -7.297 -20.078 1.00 81.38 91 ARG A CA 1
ATOM 763 C C . ARG A 1 91 ? 11.378 -7.733 -18.652 1.00 81.38 91 ARG A C 1
ATOM 765 O O . ARG A 1 91 ? 10.459 -7.986 -17.879 1.00 81.38 91 ARG A O 1
ATOM 772 N N . SER A 1 92 ? 12.660 -7.793 -18.295 1.00 83.88 92 SER A N 1
ATOM 773 C CA . SER A 1 92 ? 13.096 -8.106 -16.927 1.00 83.88 92 SER A CA 1
ATOM 774 C C . SER A 1 92 ? 12.570 -7.076 -15.920 1.00 83.88 92 SER A C 1
ATOM 776 O O . SER A 1 92 ? 11.993 -7.440 -14.892 1.00 83.88 92 SER A O 1
ATOM 778 N N . CYS A 1 93 ? 12.670 -5.785 -16.258 1.00 83.00 93 CYS A N 1
ATOM 779 C CA . CYS A 1 93 ? 12.142 -4.700 -15.431 1.00 83.00 93 CYS A CA 1
ATOM 780 C C . CYS A 1 93 ? 10.621 -4.810 -15.235 1.00 83.00 93 CYS A C 1
ATOM 782 O O . CYS A 1 93 ? 10.129 -4.626 -14.124 1.00 83.00 93 CYS A O 1
ATOM 784 N N . ARG A 1 94 ? 9.870 -5.181 -16.281 1.00 83.31 94 ARG A N 1
ATOM 785 C CA . ARG A 1 94 ? 8.413 -5.383 -16.202 1.00 83.31 94 ARG A CA 1
ATOM 786 C C . ARG A 1 94 ? 8.006 -6.521 -15.278 1.00 83.31 94 ARG A C 1
ATOM 788 O O . ARG A 1 94 ? 7.042 -6.360 -14.543 1.00 83.31 94 ARG A O 1
ATOM 795 N N . VAL A 1 95 ? 8.721 -7.647 -15.297 1.00 87.56 95 VAL A N 1
ATOM 796 C CA . VAL A 1 95 ? 8.414 -8.771 -14.395 1.00 87.56 95 VAL A CA 1
ATOM 797 C C . VAL A 1 95 ? 8.552 -8.330 -12.939 1.00 87.56 95 VAL A C 1
ATOM 799 O O . VAL A 1 95 ? 7.641 -8.542 -12.146 1.00 87.56 95 VAL A O 1
ATOM 802 N N . LYS A 1 96 ? 9.648 -7.641 -12.602 1.00 87.88 96 LYS A N 1
ATOM 803 C CA . LYS A 1 96 ? 9.839 -7.067 -11.262 1.00 87.88 96 LYS A CA 1
ATOM 804 C C . LYS A 1 96 ? 8.757 -6.046 -10.909 1.00 87.88 96 LYS A C 1
ATOM 806 O O . LYS A 1 96 ? 8.233 -6.065 -9.801 1.00 87.88 96 LYS A O 1
ATOM 811 N N . LEU A 1 97 ? 8.415 -5.167 -11.852 1.00 88.06 97 LEU A N 1
ATOM 812 C CA . LEU A 1 97 ? 7.371 -4.161 -11.670 1.00 88.06 97 LEU A CA 1
ATOM 813 C C . LEU A 1 97 ? 6.011 -4.803 -11.382 1.00 88.06 97 LEU A C 1
ATOM 815 O O . LEU A 1 97 ? 5.284 -4.310 -10.526 1.00 88.06 97 LEU A O 1
ATOM 819 N N . GLN A 1 98 ? 5.688 -5.906 -12.060 1.00 90.56 98 GLN A N 1
ATOM 820 C CA . GLN A 1 98 ? 4.460 -6.650 -11.807 1.00 90.56 98 GLN A CA 1
ATOM 821 C C . GLN A 1 98 ? 4.430 -7.192 -10.377 1.00 90.56 98 GLN A C 1
ATOM 823 O O . GLN A 1 98 ? 3.440 -7.002 -9.686 1.00 90.56 98 GLN A O 1
ATOM 828 N N . THR A 1 99 ? 5.538 -7.756 -9.884 1.00 92.81 99 THR A N 1
ATOM 829 C CA . THR A 1 99 ? 5.630 -8.209 -8.486 1.00 92.81 99 THR A CA 1
ATOM 830 C C . THR A 1 99 ? 5.374 -7.079 -7.486 1.00 92.81 99 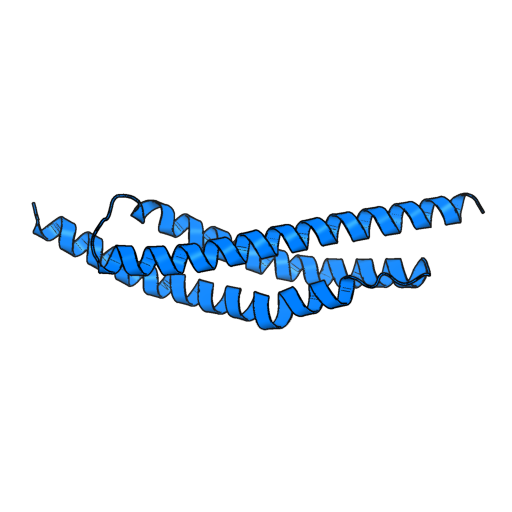THR A C 1
ATOM 832 O O . THR A 1 99 ? 4.653 -7.276 -6.510 1.00 92.81 99 THR A O 1
ATOM 835 N N . TYR A 1 100 ? 5.928 -5.886 -7.726 1.00 93.19 100 TYR A N 1
ATOM 836 C CA . TYR A 1 100 ? 5.666 -4.727 -6.869 1.00 93.19 100 TYR A CA 1
ATOM 837 C C . TYR A 1 100 ? 4.216 -4.248 -6.946 1.00 93.19 100 TYR A C 1
ATOM 839 O O . TYR A 1 100 ? 3.644 -3.885 -5.920 1.00 93.19 100 TYR A O 1
ATOM 847 N N . ARG A 1 101 ? 3.621 -4.256 -8.145 1.00 94.00 101 ARG A N 1
ATOM 848 C CA . ARG A 1 101 ? 2.212 -3.909 -8.354 1.00 94.00 101 ARG A CA 1
ATOM 849 C C . ARG A 1 101 ? 1.302 -4.845 -7.568 1.00 94.00 101 ARG A C 1
ATOM 851 O O . ARG A 1 101 ? 0.494 -4.358 -6.786 1.00 94.00 101 ARG A O 1
ATOM 858 N N . ASP A 1 102 ? 1.492 -6.152 -7.723 1.00 96.25 102 ASP A N 1
ATOM 859 C CA . ASP A 1 102 ? 0.668 -7.168 -7.067 1.00 96.25 102 ASP A CA 1
ATOM 860 C C . ASP A 1 102 ? 0.745 -7.029 -5.538 1.00 96.25 102 ASP A C 1
ATOM 862 O O . ASP A 1 102 ? -0.281 -6.995 -4.861 1.00 96.25 102 ASP A O 1
ATOM 866 N N . GLN A 1 103 ? 1.954 -6.862 -4.985 1.00 97.12 103 GLN A N 1
ATOM 867 C CA . GLN A 1 103 ? 2.149 -6.663 -3.544 1.00 97.12 103 GLN A CA 1
ATOM 868 C C . GLN A 1 103 ? 1.470 -5.383 -3.036 1.00 97.12 103 GLN A C 1
ATOM 870 O O . GLN A 1 103 ? 0.879 -5.377 -1.954 1.00 97.12 103 GLN A O 1
ATOM 875 N N . LEU A 1 104 ? 1.576 -4.288 -3.793 1.00 97.44 104 LEU A N 1
ATOM 876 C CA . LEU A 1 104 ? 0.980 -3.010 -3.425 1.00 97.44 104 LEU A CA 1
ATOM 877 C C . LEU A 1 104 ? -0.550 -3.076 -3.459 1.00 97.44 104 LEU A C 1
ATOM 879 O O . LEU A 1 104 ? -1.194 -2.604 -2.527 1.00 97.44 104 LEU A O 1
ATOM 883 N N . GLU A 1 105 ? -1.128 -3.662 -4.508 1.00 97.44 105 GLU A N 1
ATOM 884 C CA . GLU A 1 105 ? -2.578 -3.839 -4.651 1.00 97.44 105 GLU A CA 1
ATOM 885 C C . GLU A 1 105 ? -3.149 -4.736 -3.550 1.00 97.44 105 GLU A C 1
ATOM 887 O O . GLU A 1 105 ? -4.167 -4.396 -2.939 1.00 97.44 105 GLU A O 1
ATOM 892 N N . GLU A 1 106 ? -2.463 -5.835 -3.232 1.00 97.62 106 GLU A N 1
ATOM 893 C CA . GLU A 1 106 ? -2.834 -6.713 -2.125 1.00 97.62 106 GLU A CA 1
ATOM 894 C C . GLU A 1 106 ? -2.835 -5.951 -0.791 1.00 97.62 106 GLU A C 1
ATOM 896 O O . GLU A 1 106 ? -3.801 -6.019 -0.029 1.00 97.62 106 GLU A O 1
ATOM 901 N N . PHE A 1 107 ? -1.781 -5.175 -0.517 1.00 97.88 107 PHE A N 1
ATOM 902 C CA . PHE A 1 107 ? -1.686 -4.397 0.715 1.00 97.88 107 PHE A CA 1
ATOM 903 C C . PHE A 1 107 ? -2.752 -3.294 0.803 1.00 97.88 107 PHE A C 1
ATOM 905 O O . PHE A 1 107 ? -3.381 -3.143 1.851 1.00 97.88 107 PHE A O 1
ATOM 912 N N . CYS A 1 108 ? -2.998 -2.551 -0.284 1.00 97.38 108 CYS A N 1
ATOM 913 C CA . CYS A 1 108 ? -4.076 -1.559 -0.350 1.00 97.38 108 CYS A CA 1
ATOM 914 C C . CYS A 1 108 ? -5.435 -2.191 -0.032 1.00 97.38 108 CYS A C 1
ATOM 916 O O . CYS A 1 108 ? -6.194 -1.649 0.767 1.00 97.38 108 CYS A O 1
ATOM 918 N N . THR A 1 109 ? -5.709 -3.362 -0.610 1.00 97.06 109 THR A N 1
ATOM 919 C CA . THR A 1 109 ? -6.957 -4.098 -0.376 1.00 97.06 109 THR A CA 1
ATOM 920 C C . THR A 1 109 ? -7.099 -4.474 1.100 1.00 97.06 109 THR A C 1
ATOM 922 O O . THR A 1 109 ? -8.122 -4.186 1.714 1.00 97.06 109 THR A O 1
ATOM 925 N N . GLN A 1 110 ? -6.046 -5.024 1.715 1.00 95.88 110 GLN A N 1
ATOM 926 C CA . GLN A 1 110 ? -6.049 -5.385 3.141 1.00 95.88 110 GLN A CA 1
ATOM 927 C C . GLN A 1 110 ? -6.232 -4.168 4.063 1.00 95.88 110 GLN A C 1
ATOM 929 O O . GLN A 1 110 ? -6.896 -4.255 5.104 1.00 95.88 110 GLN A O 1
ATOM 934 N N . LEU A 1 111 ? -5.637 -3.028 3.700 1.00 96.38 111 LEU A N 1
ATOM 935 C CA . LEU A 1 111 ? -5.789 -1.772 4.430 1.00 96.38 111 LEU A CA 1
ATOM 936 C C . LEU A 1 111 ? -7.235 -1.266 4.360 1.00 96.38 111 LEU A C 1
ATOM 938 O O . LEU A 1 111 ? -7.809 -0.904 5.390 1.00 96.38 111 LEU A O 1
ATOM 942 N N . ASP A 1 112 ? -7.837 -1.295 3.172 1.00 96.00 112 ASP A N 1
ATOM 943 C CA . ASP A 1 112 ? -9.226 -0.900 2.958 1.00 96.00 112 ASP A CA 1
ATOM 944 C C . ASP A 1 112 ? -10.186 -1.814 3.722 1.00 96.00 112 ASP A C 1
ATOM 946 O O . ASP A 1 112 ? -11.039 -1.319 4.459 1.00 96.00 112 ASP A O 1
ATOM 950 N N . GLU A 1 113 ? -10.030 -3.133 3.625 1.00 94.25 113 GL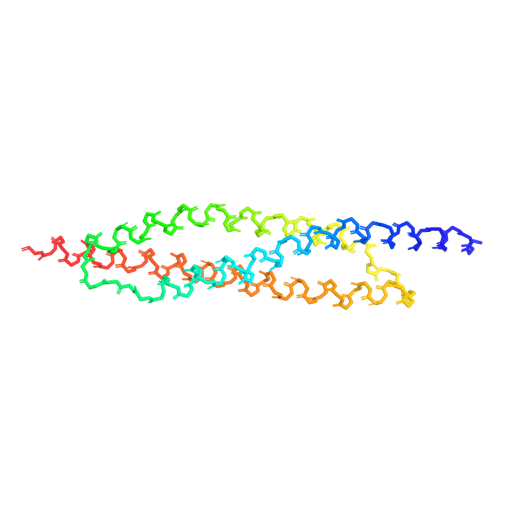U A N 1
ATOM 951 C CA . GLU A 1 113 ? -10.827 -4.106 4.385 1.00 94.25 113 GLU A CA 1
ATOM 952 C C . GLU A 1 113 ? -10.743 -3.851 5.897 1.00 94.25 113 GLU A C 1
ATOM 954 O O . GLU A 1 113 ? -11.761 -3.834 6.595 1.00 94.25 113 GLU A O 1
ATOM 959 N N . SER A 1 114 ? -9.540 -3.577 6.408 1.00 92.56 114 SER A N 1
ATOM 960 C CA . SER A 1 114 ? -9.329 -3.264 7.826 1.00 92.56 114 SER A CA 1
ATOM 961 C C . SER A 1 114 ? -10.011 -1.958 8.232 1.00 92.56 114 SER A C 1
ATOM 963 O O . SER A 1 114 ? -10.633 -1.897 9.298 1.00 92.56 114 SER A O 1
ATOM 965 N N . ARG A 1 115 ? -9.965 -0.934 7.368 1.00 93.44 115 ARG A N 1
ATOM 966 C CA . ARG A 1 115 ? -10.660 0.341 7.587 1.00 93.44 115 ARG A CA 1
ATOM 967 C C . ARG A 1 115 ? -12.167 0.127 7.708 1.00 93.44 115 ARG A C 1
ATOM 969 O O . ARG A 1 115 ? -12.775 0.647 8.648 1.00 93.44 115 ARG A O 1
ATOM 976 N N . HIS A 1 116 ? -12.754 -0.658 6.803 1.00 92.69 116 HIS A N 1
ATOM 977 C CA . HIS A 1 116 ? -14.181 -0.985 6.833 1.00 92.69 116 HIS A CA 1
ATOM 978 C C . HIS A 1 116 ? -14.543 -1.755 8.106 1.00 92.69 116 HIS A C 1
ATOM 980 O O . HIS A 1 116 ? -15.397 -1.296 8.865 1.00 92.69 116 HIS A O 1
ATOM 986 N N . ARG A 1 117 ? -13.823 -2.843 8.412 1.00 90.69 117 ARG A N 1
ATOM 987 C CA . ARG A 1 117 ? -14.089 -3.690 9.585 1.00 90.69 117 ARG A CA 1
ATOM 988 C C . ARG A 1 117 ? -14.074 -2.902 10.895 1.00 90.69 117 ARG A C 1
ATOM 990 O O . ARG A 1 117 ? -14.978 -3.052 11.716 1.00 90.69 117 ARG A O 1
ATOM 997 N N . ILE A 1 118 ? -13.066 -2.053 11.102 1.00 89.12 118 ILE A N 1
ATOM 998 C CA . ILE A 1 118 ? -12.946 -1.241 12.323 1.00 89.12 118 ILE A CA 1
ATOM 999 C C . ILE A 1 118 ? -14.084 -0.220 12.414 1.00 89.12 118 ILE A C 1
ATOM 1001 O O . ILE A 1 118 ? -14.671 -0.043 13.482 1.00 89.12 118 ILE A O 1
ATOM 1005 N N . CYS A 1 119 ? -14.421 0.447 11.306 1.00 89.06 119 CYS A N 1
ATOM 1006 C CA . CYS A 1 119 ? -15.520 1.410 11.286 1.00 89.06 119 CYS A CA 1
ATOM 1007 C C . CYS A 1 119 ? -16.869 0.754 11.598 1.00 89.06 119 CYS A C 1
ATOM 1009 O O . CYS A 1 119 ? -17.645 1.305 12.378 1.00 89.06 119 CYS A O 1
ATOM 1011 N N . GLU A 1 120 ? -17.149 -0.408 11.012 1.00 90.44 120 GLU A N 1
ATOM 1012 C CA . GLU A 1 120 ? -18.399 -1.136 11.235 1.00 90.44 120 GLU A CA 1
ATOM 1013 C C . GLU A 1 120 ? -18.498 -1.683 12.660 1.00 90.44 120 GLU A C 1
ATOM 1015 O O . GLU A 1 120 ? -19.531 -1.509 13.306 1.00 90.44 120 GLU A O 1
ATOM 1020 N N . THR A 1 121 ? -17.413 -2.258 13.188 1.00 88.81 121 THR A N 1
ATOM 1021 C CA . THR A 1 121 ? -17.395 -2.816 14.550 1.00 88.81 121 THR A CA 1
ATOM 1022 C C . THR A 1 121 ? -17.666 -1.734 15.595 1.00 88.81 121 THR A C 1
ATOM 1024 O O . THR A 1 121 ? -18.533 -1.908 16.448 1.00 88.81 121 THR A O 1
ATOM 1027 N N . VAL A 1 122 ? -17.004 -0.574 15.495 1.00 87.31 122 VAL A N 1
ATOM 1028 C CA . VAL A 1 122 ? -17.249 0.549 16.418 1.00 87.31 122 VAL A CA 1
ATOM 1029 C C . VAL A 1 122 ? -18.697 1.034 16.326 1.00 87.31 122 VAL A C 1
ATOM 1031 O O . VAL A 1 122 ? -19.346 1.203 17.355 1.00 87.31 122 VAL A O 1
ATOM 1034 N N . ARG A 1 123 ? -19.243 1.194 15.111 1.00 89.12 123 ARG A N 1
ATOM 1035 C CA . ARG A 1 123 ? -20.641 1.622 14.918 1.00 89.12 123 ARG A CA 1
ATOM 1036 C C . ARG A 1 123 ? -21.643 0.660 15.557 1.00 89.12 123 ARG A C 1
ATOM 1038 O O . ARG A 1 123 ? -22.621 1.116 16.144 1.00 89.12 123 ARG A O 1
ATOM 1045 N N . LEU A 1 124 ? -21.414 -0.650 15.445 1.00 89.00 124 LEU A N 1
ATOM 1046 C CA . LEU A 1 124 ? -22.272 -1.668 16.056 1.00 89.00 124 LEU A CA 1
ATOM 1047 C C . LEU A 1 124 ? -22.240 -1.587 17.587 1.00 89.00 124 LEU A C 1
ATOM 1049 O O . LEU A 1 124 ? -23.295 -1.592 18.218 1.00 89.00 124 LEU A O 1
ATOM 1053 N N . TYR A 1 125 ? -21.056 -1.460 18.188 1.00 85.75 125 TYR A N 1
ATOM 1054 C CA . TYR A 1 125 ? -20.934 -1.360 19.645 1.00 85.75 125 TYR A CA 1
ATOM 1055 C C . TYR A 1 125 ? -21.521 -0.055 20.194 1.00 85.75 125 TYR A C 1
ATOM 1057 O O . TYR A 1 125 ? -22.245 -0.090 21.185 1.00 85.75 125 TYR A O 1
ATOM 1065 N N . GLU A 1 126 ? -21.291 1.083 19.530 1.00 88.06 126 GLU A N 1
ATOM 1066 C CA . GLU A 1 126 ? -21.928 2.357 19.897 1.00 88.06 126 GLU A CA 1
ATOM 1067 C C . GLU A 1 126 ? -23.459 2.284 19.828 1.00 88.06 126 GLU A C 1
ATOM 1069 O O . GLU A 1 126 ? -24.147 2.945 20.605 1.00 88.06 126 GLU A O 1
ATOM 1074 N N . PHE A 1 127 ? -24.010 1.511 18.887 1.00 88.50 127 PHE A N 1
ATOM 1075 C CA . PHE A 1 127 ? -25.449 1.283 18.812 1.00 88.50 127 PHE A CA 1
ATOM 1076 C C . PHE A 1 127 ? -25.948 0.482 20.020 1.00 88.50 127 PHE A C 1
ATOM 1078 O O . PHE A 1 127 ? -26.911 0.902 20.656 1.00 88.50 127 PHE A O 1
ATOM 1085 N N . PHE A 1 128 ? -25.289 -0.626 20.372 1.00 83.00 128 PHE A N 1
ATOM 1086 C CA . PHE A 1 128 ? -25.686 -1.432 21.531 1.00 83.00 128 PHE A CA 1
ATOM 1087 C C . PHE A 1 128 ? -25.560 -0.680 22.859 1.00 83.00 128 PHE A C 1
ATOM 1089 O O . PHE A 1 128 ? -26.409 -0.858 23.730 1.00 83.00 128 PHE A O 1
ATOM 1096 N N . ASP A 1 129 ? -24.551 0.180 23.005 1.00 82.56 129 ASP A N 1
ATOM 1097 C CA . ASP A 1 129 ? -24.366 0.989 24.213 1.00 82.56 129 ASP A CA 1
ATOM 1098 C C . ASP A 1 129 ? -25.475 2.043 24.384 1.00 82.56 129 ASP A C 1
ATOM 1100 O O . ASP A 1 129 ? -25.971 2.254 25.485 1.00 82.56 129 ASP A O 1
ATOM 1104 N N . LYS A 1 130 ? -25.954 2.641 23.284 1.00 76.56 130 LYS A N 1
ATOM 1105 C CA . LYS A 1 130 ? -27.057 3.625 23.297 1.00 76.56 130 LYS A CA 1
ATOM 1106 C C . LYS A 1 130 ? -28.439 3.030 23.579 1.00 76.56 130 LYS A C 1
ATOM 1108 O O . LYS A 1 130 ? -29.366 3.782 23.868 1.00 76.56 130 LYS A O 1
ATOM 1113 N N . VAL A 1 131 ? -28.604 1.717 23.422 1.00 68.00 131 VAL A N 1
ATOM 1114 C CA . VAL A 1 131 ? -29.874 0.996 23.651 1.00 68.00 131 VAL A CA 1
ATOM 1115 C C . VAL A 1 131 ? -29.934 0.417 25.079 1.00 68.00 131 VAL A C 1
ATOM 1117 O O . VAL A 1 131 ? -30.884 -0.282 25.430 1.00 68.00 131 VAL A O 1
ATOM 1120 N N . ARG A 1 132 ? -28.930 0.718 25.908 1.00 55.03 132 ARG A N 1
ATOM 1121 C CA . ARG A 1 132 ? -28.827 0.309 27.309 1.00 55.03 132 ARG A CA 1
ATOM 1122 C C . ARG A 1 132 ? -29.424 1.348 28.254 1.00 55.03 132 ARG A C 1
ATOM 1124 O O . ARG A 1 132 ? -30.005 0.905 29.269 1.00 55.03 132 ARG A O 1
#